Protein AF-A0A3C1N946-F1 (afdb_monomer_lite)

pLDDT: mean 88.84, std 10.68, range [43.12, 97.69]

Secondary structure (DSSP, 8-state):
---------SS-GGG--B-SSGGG---SEEE--------SSTTSPPTTTTHHHHHHHHGGGGGG-TTPEETTTTEETTTT--EEE-

Structure (mmCIF, N/CA/C/O backbone):
data_AF-A0A3C1N946-F1
#
_entry.id   AF-A0A3C1N946-F1
#
loop_
_atom_site.group_PDB
_atom_site.id
_atom_site.type_symbol
_atom_site.label_atom_id
_atom_site.label_alt_id
_atom_site.label_comp_id
_atom_site.label_asym_id
_atom_site.label_entity_id
_atom_site.label_seq_id
_atom_site.pdbx_PDB_ins_code
_atom_site.Cartn_x
_atom_site.Cartn_y
_atom_site.Cartn_z
_atom_site.occupancy
_atom_site.B_iso_or_equiv
_atom_site.auth_seq_id
_atom_site.auth_comp_id
_atom_site.auth_asym_id
_atom_site.auth_atom_id
_atom_site.pdbx_PDB_model_num
ATOM 1 N N . MET A 1 1 ? 21.014 -20.993 3.324 1.00 43.12 1 MET A N 1
ATOM 2 C CA . MET A 1 1 ? 19.768 -20.365 3.806 1.00 43.12 1 MET A CA 1
ATOM 3 C C . MET A 1 1 ? 19.818 -18.900 3.398 1.00 43.12 1 MET A C 1
ATOM 5 O O . MET A 1 1 ? 20.547 -18.134 4.011 1.00 43.12 1 MET A O 1
ATOM 9 N N . HIS A 1 2 ? 19.211 -18.543 2.265 1.00 47.28 2 HIS A N 1
ATOM 10 C CA . HIS A 1 2 ? 19.234 -17.164 1.767 1.00 47.28 2 HIS A CA 1
ATOM 11 C C . HIS A 1 2 ? 18.180 -16.392 2.568 1.00 47.28 2 HIS A C 1
ATOM 13 O O . HIS A 1 2 ? 16.994 -16.677 2.422 1.00 47.28 2 HIS A O 1
ATOM 19 N N . LEU A 1 3 ? 18.593 -15.492 3.468 1.00 48.38 3 LEU A N 1
ATOM 20 C CA . LEU A 1 3 ? 17.645 -14.572 4.094 1.00 48.38 3 LEU A CA 1
ATOM 21 C C . LEU A 1 3 ? 17.052 -13.717 2.973 1.00 48.38 3 LEU A C 1
ATOM 23 O O . LEU A 1 3 ? 17.748 -12.892 2.381 1.00 48.38 3 LEU A O 1
ATOM 27 N N . ILE A 1 4 ? 15.772 -13.922 2.671 1.00 58.59 4 ILE A N 1
ATOM 28 C CA . ILE A 1 4 ? 15.013 -12.956 1.885 1.00 58.59 4 ILE A CA 1
ATOM 29 C C . ILE A 1 4 ? 14.957 -11.703 2.754 1.00 58.59 4 ILE A C 1
ATOM 31 O O . ILE A 1 4 ? 14.297 -11.685 3.792 1.00 58.59 4 ILE A O 1
ATOM 35 N N . LYS A 1 5 ? 15.716 -10.674 2.375 1.00 59.97 5 LYS A N 1
ATOM 36 C CA . LYS A 1 5 ? 15.652 -9.374 3.035 1.00 59.97 5 LYS A CA 1
ATOM 37 C C . LYS A 1 5 ? 14.231 -8.845 2.851 1.00 59.97 5 LYS A C 1
ATOM 39 O O . LYS A 1 5 ? 13.860 -8.474 1.740 1.00 59.97 5 LYS A O 1
ATOM 44 N N . ARG A 1 6 ? 13.441 -8.845 3.927 1.00 66.81 6 ARG A N 1
ATOM 45 C CA . ARG A 1 6 ? 12.112 -8.228 3.942 1.00 66.81 6 ARG A CA 1
ATOM 46 C C . ARG A 1 6 ? 12.266 -6.739 3.641 1.00 66.81 6 ARG A C 1
ATOM 48 O O . ARG A 1 6 ? 13.083 -6.055 4.259 1.00 66.81 6 ARG A O 1
ATOM 55 N N . ILE A 1 7 ? 11.535 -6.263 2.639 1.00 71.88 7 ILE A N 1
ATOM 56 C CA . ILE A 1 7 ? 11.546 -4.861 2.225 1.00 71.88 7 ILE A CA 1
ATOM 57 C C . ILE A 1 7 ? 10.336 -4.203 2.877 1.00 71.88 7 ILE A C 1
ATOM 59 O O . ILE A 1 7 ? 9.246 -4.224 2.319 1.00 71.88 7 ILE A O 1
ATOM 63 N N . ILE A 1 8 ? 10.541 -3.633 4.064 1.00 82.75 8 ILE A N 1
ATOM 64 C CA . ILE A 1 8 ? 9.524 -2.809 4.722 1.00 82.75 8 ILE A CA 1
ATOM 65 C C . ILE A 1 8 ? 9.509 -1.444 4.021 1.00 82.75 8 ILE A C 1
ATOM 67 O O . ILE A 1 8 ? 10.579 -0.841 3.846 1.00 82.75 8 ILE A O 1
ATOM 71 N N . PRO A 1 9 ? 8.343 -0.940 3.584 1.00 87.00 9 PRO A N 1
ATOM 72 C CA . PRO A 1 9 ? 8.281 0.354 2.934 1.00 87.00 9 PRO A CA 1
ATOM 73 C C . PRO A 1 9 ? 8.562 1.475 3.955 1.00 87.00 9 PRO A C 1
ATOM 75 O O . PRO A 1 9 ? 8.052 1.438 5.072 1.00 87.00 9 PRO A O 1
ATOM 78 N N . PRO A 1 10 ? 9.332 2.519 3.593 1.00 88.44 10 PRO A N 1
ATOM 79 C CA . PRO A 1 10 ? 9.635 3.629 4.506 1.00 88.44 10 PRO A CA 1
ATOM 80 C C . PRO A 1 10 ? 8.414 4.510 4.823 1.00 88.44 10 PRO A C 1
ATOM 82 O O . PRO A 1 10 ? 8.436 5.283 5.777 1.00 88.44 10 PRO A O 1
ATOM 85 N N . LYS A 1 11 ? 7.361 4.422 4.005 1.00 94.19 11 LYS A N 1
ATOM 86 C CA . LYS A 1 11 ? 6.039 5.016 4.223 1.00 94.19 11 LYS A CA 1
ATOM 87 C C . LYS A 1 11 ? 5.000 3.973 3.859 1.00 94.19 11 LYS A C 1
ATOM 89 O O . LYS A 1 11 ? 5.158 3.357 2.810 1.00 94.19 11 LYS A O 1
ATOM 94 N N . THR A 1 12 ? 3.956 3.820 4.662 1.00 95.38 12 THR A N 1
ATOM 95 C CA . THR A 1 12 ? 2.808 2.969 4.331 1.00 95.38 12 THR A CA 1
ATOM 96 C C . THR A 1 12 ? 1.784 3.726 3.488 1.00 95.38 12 THR A C 1
ATOM 98 O O . THR A 1 12 ? 1.771 4.961 3.437 1.00 95.38 12 THR A O 1
ATOM 101 N N . PHE A 1 13 ? 0.924 2.986 2.800 1.00 95.50 13 PHE A N 1
ATOM 102 C CA . PHE A 1 13 ? -0.197 3.514 2.034 1.00 95.50 13 PHE A CA 1
ATOM 103 C C . PHE A 1 13 ? -1.104 4.369 2.928 1.00 95.50 13 PHE A C 1
ATOM 105 O O . PHE A 1 13 ? -1.596 3.885 3.939 1.00 95.50 13 PHE A O 1
ATOM 112 N N . CYS A 1 14 ? -1.285 5.657 2.612 1.00 94.88 14 CYS A N 1
ATOM 113 C CA . CYS A 1 14 ? -2.072 6.602 3.427 1.00 94.88 14 CYS A CA 1
ATOM 114 C C . CYS A 1 14 ? -1.726 6.590 4.938 1.00 94.88 14 CYS A C 1
ATOM 116 O O . CYS A 1 14 ? -2.560 6.911 5.790 1.00 94.88 14 CYS A O 1
ATOM 118 N N . GLY A 1 15 ? -0.502 6.184 5.297 1.00 93.94 15 GLY A N 1
ATOM 119 C CA . GLY A 1 15 ? -0.067 6.036 6.686 1.00 93.94 15 GLY A CA 1
ATOM 120 C C . GLY A 1 15 ? -0.808 4.958 7.490 1.00 93.94 15 GLY A C 1
ATOM 121 O O . GLY A 1 15 ? -0.862 5.082 8.710 1.00 93.94 15 GLY A O 1
ATOM 122 N N . VAL A 1 16 ? -1.460 3.973 6.864 1.00 94.88 16 VAL A N 1
ATOM 123 C CA . VAL A 1 16 ? -2.147 2.877 7.580 1.00 94.88 16 VAL A CA 1
ATOM 124 C C . VAL A 1 16 ? -1.142 1.960 8.305 1.00 94.88 16 VAL A C 1
ATOM 126 O O . VAL A 1 16 ? 0.053 2.012 7.987 1.00 94.88 16 VAL A O 1
ATOM 129 N N . PRO A 1 17 ? -1.570 1.142 9.286 1.00 94.50 17 PRO A N 1
ATOM 130 C CA . PRO A 1 17 ? -0.692 0.175 9.946 1.00 94.50 17 PRO A CA 1
ATOM 131 C C . PRO A 1 17 ? -0.020 -0.797 8.963 1.00 94.50 17 PRO A C 1
ATOM 133 O O . PRO A 1 17 ? -0.562 -1.080 7.895 1.00 94.50 17 PRO A O 1
ATOM 136 N N . TYR A 1 18 ? 1.155 -1.314 9.335 1.00 94.31 18 TYR A N 1
ATOM 137 C CA . TYR A 1 18 ? 1.913 -2.287 8.542 1.00 94.31 18 TYR A CA 1
ATOM 138 C C . TYR A 1 18 ? 1.921 -3.669 9.206 1.00 94.31 18 TYR A C 1
ATOM 140 O O . TYR A 1 18 ? 2.282 -3.780 10.380 1.00 94.31 18 TYR A O 1
ATOM 148 N N . ALA A 1 19 ? 1.586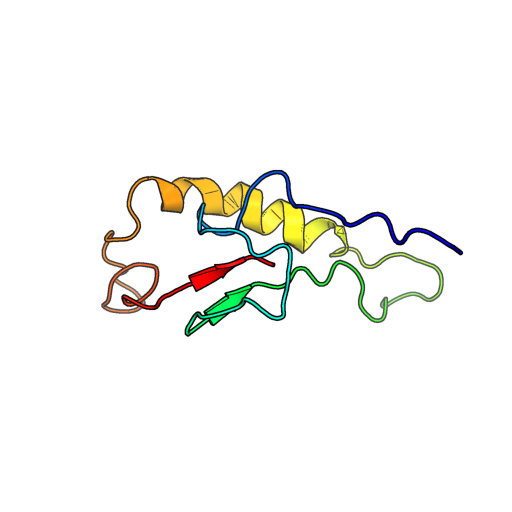 -4.713 8.449 1.00 93.75 19 ALA A N 1
ATOM 149 C CA . ALA A 1 19 ? 1.711 -6.109 8.850 1.00 93.75 19 ALA A CA 1
ATOM 150 C C . ALA A 1 19 ? 3.024 -6.692 8.332 1.00 93.75 19 ALA A C 1
ATOM 152 O O . ALA A 1 19 ? 3.184 -6.911 7.134 1.00 93.75 19 ALA A O 1
ATOM 153 N N . GLU A 1 20 ? 3.957 -7.007 9.229 1.00 89.31 20 GLU A N 1
ATOM 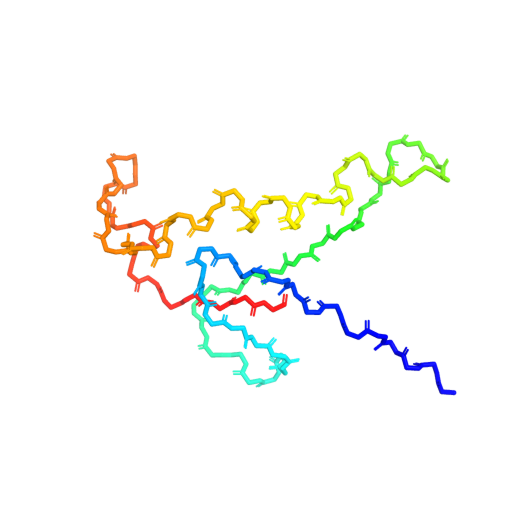154 C CA . GLU A 1 20 ? 5.156 -7.747 8.821 1.00 89.31 20 GLU A CA 1
ATOM 155 C C . GLU A 1 20 ? 4.902 -9.264 8.732 1.00 89.31 20 GLU A C 1
ATOM 157 O O . GLU A 1 20 ? 5.529 -9.979 7.944 1.00 89.31 20 GLU A O 1
ATOM 162 N N . ASP A 1 21 ? 3.987 -9.773 9.559 1.00 90.75 21 ASP A N 1
ATOM 163 C CA . ASP A 1 21 ? 3.537 -11.159 9.538 1.00 90.75 21 ASP A CA 1
ATOM 164 C C . ASP A 1 21 ? 2.163 -11.245 8.867 1.00 90.75 21 ASP A C 1
ATOM 166 O O . ASP A 1 21 ? 1.151 -10.819 9.415 1.00 90.75 21 ASP A O 1
ATOM 170 N N . LEU A 1 22 ? 2.121 -11.818 7.664 1.00 90.06 22 LEU A N 1
ATOM 171 C CA . LEU A 1 22 ? 0.875 -11.969 6.911 1.00 90.06 22 LEU A CA 1
ATOM 172 C C . LEU A 1 22 ? -0.130 -12.900 7.601 1.00 90.06 22 LEU A C 1
ATOM 174 O O . LEU A 1 22 ? -1.316 -12.832 7.299 1.00 90.06 22 LEU A O 1
ATOM 178 N N . SER A 1 23 ? 0.316 -13.761 8.522 1.00 91.56 23 SER A N 1
ATOM 179 C CA . SER A 1 23 ? -0.594 -14.615 9.292 1.00 91.56 23 SER A CA 1
ATOM 180 C C . SER A 1 23 ? -1.388 -13.845 10.352 1.00 91.56 23 SER A C 1
ATOM 182 O O . SER A 1 23 ? -2.398 -14.351 10.833 1.00 91.56 23 SER A O 1
ATOM 184 N N . THR A 1 24 ? -0.970 -12.617 10.683 1.00 89.69 24 THR A N 1
ATOM 185 C CA . THR A 1 24 ? -1.660 -11.728 11.630 1.00 89.69 24 THR A CA 1
ATOM 186 C C . THR A 1 24 ? -2.516 -10.674 10.930 1.00 89.69 24 THR A C 1
ATOM 188 O O . THR A 1 24 ? -2.943 -9.713 11.567 1.00 89.69 24 THR A O 1
ATOM 191 N N . LEU A 1 25 ? -2.694 -10.781 9.612 1.00 93.88 25 LEU A N 1
ATOM 192 C CA . LEU A 1 25 ? -3.465 -9.827 8.830 1.00 93.88 25 LEU A CA 1
ATOM 193 C C . LEU A 1 25 ? -4.958 -9.979 9.151 1.00 93.88 25 LEU A C 1
ATOM 195 O O . LEU A 1 25 ? -5.579 -10.972 8.782 1.00 93.88 25 LEU A O 1
ATOM 199 N N . ASP A 1 26 ? -5.511 -8.976 9.828 1.00 94.44 26 ASP A N 1
ATOM 200 C CA . ASP A 1 26 ? -6.926 -8.869 10.187 1.00 94.44 26 ASP A CA 1
ATOM 201 C C . ASP A 1 26 ? -7.431 -7.489 9.750 1.00 94.44 26 ASP A C 1
ATOM 203 O O . ASP A 1 26 ? -7.350 -6.503 10.483 1.00 94.44 26 ASP A O 1
ATOM 207 N N . ALA A 1 27 ? -7.810 -7.397 8.477 1.00 96.69 27 ALA A N 1
ATOM 208 C CA . ALA A 1 27 ? -8.283 -6.174 7.841 1.00 96.69 27 ALA A CA 1
ATOM 209 C C . ALA A 1 27 ? -9.197 -6.520 6.661 1.00 96.69 27 ALA A C 1
ATOM 211 O O . ALA A 1 27 ? -9.020 -7.548 6.003 1.00 96.69 27 ALA A O 1
ATOM 212 N N . GLU A 1 28 ? -10.138 -5.635 6.352 1.00 97.69 28 GLU A N 1
ATOM 213 C CA . GLU A 1 28 ? -11.010 -5.765 5.179 1.00 97.69 28 GLU A CA 1
ATOM 214 C C . GLU A 1 28 ? -10.242 -5.554 3.871 1.00 97.69 28 GLU A C 1
ATOM 216 O O . GLU A 1 28 ? -10.563 -6.170 2.853 1.00 97.69 28 GLU A O 1
ATOM 221 N N . VAL A 1 29 ? -9.208 -4.703 3.892 1.00 96.56 29 VAL A N 1
ATOM 222 C CA . VAL A 1 29 ? -8.364 -4.413 2.729 1.00 96.56 29 VAL A CA 1
ATOM 223 C C . VAL A 1 29 ? -6.885 -4.540 3.081 1.00 96.56 29 VAL A C 1
ATOM 225 O O . VAL A 1 29 ? -6.375 -3.875 3.983 1.00 96.56 29 VAL A O 1
ATOM 228 N N . ALA A 1 30 ? -6.174 -5.343 2.292 1.00 96.75 30 ALA A N 1
ATOM 229 C CA . ALA A 1 30 ? -4.729 -5.501 2.372 1.00 96.75 30 ALA A CA 1
ATOM 230 C C . ALA A 1 30 ? -4.038 -4.835 1.177 1.00 96.75 30 ALA A C 1
ATOM 232 O O . ALA A 1 30 ? -4.396 -5.083 0.023 1.00 96.75 30 ALA A O 1
ATOM 233 N N . ILE A 1 31 ? -3.028 -4.010 1.443 1.00 95.69 31 ILE A N 1
ATOM 234 C CA . ILE A 1 31 ? -2.220 -3.357 0.411 1.00 95.69 31 ILE A CA 1
ATOM 235 C C . ILE A 1 31 ? -0.906 -4.112 0.259 1.00 95.69 31 ILE A C 1
ATOM 237 O O . ILE A 1 31 ? -0.145 -4.219 1.212 1.00 95.69 31 ILE A O 1
ATOM 241 N N . ILE A 1 32 ? -0.624 -4.591 -0.954 1.00 93.38 32 ILE A N 1
ATOM 242 C CA . ILE A 1 32 ? 0.641 -5.250 -1.301 1.00 93.38 32 ILE A CA 1
ATOM 243 C C . ILE A 1 32 ? 1.389 -4.469 -2.379 1.00 93.38 32 ILE A C 1
ATOM 245 O O . ILE A 1 32 ? 0.811 -3.975 -3.350 1.00 93.38 32 ILE A O 1
ATOM 249 N N . GLY A 1 33 ? 2.710 -4.381 -2.240 1.00 91.25 33 GLY A N 1
ATOM 250 C CA . GLY A 1 33 ? 3.577 -3.763 -3.242 1.00 91.25 33 GLY A CA 1
ATOM 251 C C . GLY A 1 33 ? 4.175 -4.779 -4.214 1.00 91.25 33 GLY A C 1
ATOM 252 O O . GLY A 1 33 ? 5.157 -5.435 -3.882 1.00 91.25 33 GLY A O 1
ATOM 253 N N . ALA A 1 34 ? 3.665 -4.857 -5.444 1.00 90.00 34 ALA A N 1
ATOM 254 C CA . ALA A 1 34 ? 4.242 -5.702 -6.494 1.00 90.00 34 ALA A CA 1
ATOM 255 C C . ALA A 1 34 ? 5.217 -4.912 -7.387 1.00 90.00 34 ALA A C 1
ATOM 257 O O . ALA A 1 34 ? 4.853 -4.403 -8.444 1.00 90.00 34 ALA A O 1
ATOM 258 N N . SER A 1 35 ? 6.482 -4.810 -6.968 1.00 87.75 35 SER A N 1
ATOM 259 C CA . SER A 1 35 ? 7.526 -4.070 -7.707 1.00 87.75 35 SER A CA 1
ATOM 260 C C . SER A 1 35 ? 7.975 -4.734 -9.013 1.00 87.75 35 SER A C 1
ATOM 262 O O . SER A 1 35 ? 8.768 -4.164 -9.757 1.00 87.75 35 SER A O 1
ATOM 264 N N . HIS A 1 36 ? 7.521 -5.950 -9.306 1.00 83.50 36 HIS A N 1
ATOM 265 C CA . HIS A 1 36 ? 7.893 -6.661 -10.522 1.00 83.50 36 HIS A CA 1
ATOM 266 C C . HIS A 1 36 ? 6.652 -7.273 -11.161 1.00 83.50 36 HIS A C 1
ATOM 268 O O . HIS A 1 36 ? 5.851 -7.924 -10.499 1.00 83.50 36 HIS A O 1
ATOM 274 N N . GLY A 1 37 ? 6.533 -7.075 -12.468 1.00 79.12 37 GLY A N 1
ATOM 275 C CA . GLY A 1 37 ? 5.598 -7.770 -13.343 1.00 79.12 37 GLY A CA 1
ATOM 276 C C . GLY A 1 37 ? 6.320 -8.149 -14.632 1.00 79.12 37 GLY A C 1
ATOM 277 O O . GLY A 1 37 ? 7.500 -7.825 -14.797 1.00 79.12 37 GLY A O 1
ATOM 278 N N . THR A 1 38 ? 5.628 -8.820 -15.550 1.00 83.56 38 THR A N 1
ATOM 279 C CA . THR A 1 38 ? 6.191 -9.163 -16.862 1.00 83.56 38 THR A CA 1
ATOM 280 C C . THR A 1 38 ? 6.589 -7.881 -17.599 1.00 83.56 38 THR A C 1
ATOM 282 O O . THR A 1 38 ? 5.717 -7.063 -17.901 1.00 83.56 38 THR A O 1
ATOM 285 N N . PRO A 1 39 ? 7.884 -7.654 -17.877 1.00 83.31 39 PRO A N 1
ATOM 286 C CA . PRO A 1 39 ? 8.298 -6.437 -18.549 1.00 83.31 39 PRO A CA 1
ATOM 287 C C . PRO A 1 39 ? 7.930 -6.498 -20.033 1.00 83.31 39 PRO A C 1
ATOM 289 O O . PRO A 1 39 ? 8.005 -7.552 -20.660 1.00 83.31 39 PRO A O 1
ATOM 292 N N . TYR A 1 40 ? 7.618 -5.343 -20.625 1.00 84.12 40 TYR A N 1
ATOM 293 C CA . TYR A 1 40 ? 7.402 -5.234 -22.074 1.00 84.12 40 TYR A CA 1
ATOM 294 C C . TYR A 1 40 ? 8.647 -5.595 -22.898 1.00 84.12 40 TYR A C 1
ATOM 296 O O . TYR A 1 40 ? 8.535 -5.973 -24.060 1.00 84.12 40 TYR A O 1
ATOM 304 N N . THR A 1 41 ? 9.840 -5.471 -22.311 1.00 87.88 41 THR A N 1
ATOM 305 C CA . THR A 1 41 ? 11.109 -5.848 -22.940 1.00 87.88 41 THR A CA 1
ATOM 306 C C . THR A 1 41 ? 11.826 -6.863 -22.051 1.00 87.88 41 THR A C 1
ATOM 308 O O . THR A 1 41 ? 12.158 -6.520 -20.912 1.00 87.88 41 THR A O 1
ATOM 311 N N . PRO A 1 42 ? 12.096 -8.088 -22.537 1.00 88.81 42 PRO A N 1
ATOM 312 C CA . PRO A 1 42 ? 12.854 -9.082 -21.784 1.00 88.81 42 PRO A CA 1
ATOM 313 C C . PRO A 1 42 ? 14.197 -8.534 -21.288 1.00 88.81 42 PRO A C 1
ATOM 315 O O . PRO A 1 42 ? 14.890 -7.815 -22.004 1.00 88.81 42 PRO A O 1
ATOM 318 N N . GLY A 1 43 ? 14.557 -8.856 -20.045 1.00 88.00 43 GLY A N 1
ATOM 319 C CA . GLY A 1 43 ? 15.808 -8.407 -19.424 1.00 88.00 43 GLY A CA 1
ATOM 320 C C . GLY A 1 43 ? 15.821 -6.948 -18.948 1.00 88.00 43 GLY A C 1
ATOM 321 O O . GLY A 1 43 ? 16.780 -6.540 -18.297 1.00 88.00 43 GLY A O 1
ATOM 322 N N . LYS A 1 44 ? 14.767 -6.164 -19.207 1.00 88.88 44 LYS A N 1
ATOM 323 C CA . LYS A 1 44 ? 14.607 -4.811 -18.663 1.00 88.88 44 LYS A CA 1
ATOM 324 C C . LYS A 1 44 ? 13.615 -4.837 -17.506 1.00 88.88 44 LYS A C 1
ATOM 326 O O . LYS A 1 44 ? 12.542 -5.418 -17.629 1.00 88.88 44 LYS A O 1
ATOM 331 N N . ALA A 1 45 ? 13.947 -4.186 -16.392 1.00 85.31 45 ALA A N 1
ATOM 332 C CA . ALA A 1 45 ? 12.983 -3.988 -15.315 1.00 85.31 45 ALA A CA 1
ATOM 333 C C . ALA A 1 45 ? 11.749 -3.228 -15.830 1.00 85.31 45 ALA A C 1
ATOM 335 O O . ALA A 1 45 ? 11.851 -2.396 -16.741 1.00 85.31 45 ALA A O 1
ATOM 336 N N . SER A 1 46 ? 10.584 -3.494 -15.236 1.00 87.94 46 SER A N 1
ATOM 337 C CA . SER A 1 46 ? 9.394 -2.703 -15.546 1.00 87.94 46 SER A CA 1
ATOM 338 C C . SER A 1 46 ? 9.658 -1.223 -15.255 1.00 87.94 46 SER A C 1
ATOM 340 O O . SER A 1 46 ? 10.258 -0.874 -14.239 1.00 87.94 46 SER A O 1
ATOM 342 N N . HIS A 1 47 ? 9.155 -0.339 -16.115 1.00 88.19 47 HIS A N 1
ATOM 343 C CA . HIS A 1 47 ? 9.158 1.107 -15.868 1.00 88.19 47 HIS A CA 1
ATOM 344 C C . HIS A 1 47 ? 8.352 1.476 -14.606 1.00 88.19 47 HIS A C 1
ATOM 346 O O . HIS A 1 47 ? 8.574 2.532 -14.025 1.00 88.19 47 HIS A O 1
ATOM 352 N N . SER A 1 48 ? 7.463 0.584 -14.157 1.00 90.38 48 SER A N 1
ATOM 353 C CA . SER A 1 48 ? 6.684 0.699 -12.923 1.00 90.38 48 SER A CA 1
ATOM 354 C C . SER A 1 48 ? 7.323 0.014 -11.708 1.00 90.38 48 SER A C 1
ATOM 356 O O . SER A 1 48 ? 6.685 -0.099 -10.665 1.00 90.38 48 SER A O 1
ATOM 358 N N . ALA A 1 49 ? 8.579 -0.445 -11.789 1.00 90.81 49 ALA A N 1
ATOM 359 C CA . ALA A 1 49 ? 9.170 -1.220 -10.695 1.00 90.81 49 ALA A CA 1
ATOM 360 C C . ALA A 1 49 ? 9.249 -0.450 -9.361 1.00 90.81 49 ALA A C 1
ATOM 362 O O . ALA A 1 49 ? 9.155 -1.028 -8.280 1.00 90.81 49 ALA A O 1
ATOM 363 N N . ASN A 1 50 ? 9.347 0.879 -9.439 1.00 91.12 50 ASN A N 1
ATOM 364 C CA . ASN A 1 50 ? 9.377 1.767 -8.276 1.00 91.12 50 ASN A CA 1
ATOM 365 C C . ASN A 1 50 ? 7.989 2.299 -7.875 1.00 91.12 50 ASN A C 1
ATOM 367 O O . ASN A 1 50 ? 7.876 3.043 -6.898 1.00 91.12 50 ASN A O 1
ATOM 371 N N . SER A 1 51 ? 6.929 1.937 -8.604 1.00 92.94 51 SER A N 1
ATOM 372 C CA . SER A 1 51 ? 5.581 2.469 -8.393 1.00 92.94 51 SER A CA 1
ATOM 373 C C . SER A 1 51 ? 5.031 2.222 -6.987 1.00 92.94 51 SER A C 1
ATOM 375 O O . SER A 1 51 ? 4.478 3.172 -6.438 1.00 92.94 51 SER A O 1
ATOM 377 N N . PRO A 1 52 ? 5.214 1.053 -6.333 1.00 94.38 52 PRO A N 1
ATOM 378 C CA . PRO A 1 52 ? 4.696 0.862 -4.977 1.00 94.38 52 PRO A CA 1
ATOM 379 C C . PRO A 1 52 ? 5.234 1.890 -3.972 1.00 94.38 52 PRO A C 1
ATOM 381 O O . PRO A 1 52 ? 4.482 2.424 -3.163 1.00 94.38 52 PRO A O 1
ATOM 384 N N . GLY A 1 53 ? 6.531 2.210 -4.037 1.00 94.00 53 GLY A N 1
ATOM 385 C CA . GLY A 1 53 ? 7.130 3.240 -3.185 1.00 94.00 53 GLY A CA 1
ATOM 386 C C . GLY A 1 53 ? 6.640 4.645 -3.540 1.00 94.00 53 GLY A C 1
ATOM 387 O O . GLY A 1 53 ? 6.314 5.428 -2.648 1.00 94.00 53 GLY A O 1
ATOM 388 N N . ALA A 1 54 ? 6.538 4.948 -4.837 1.00 95.06 54 ALA A N 1
ATOM 389 C CA . ALA A 1 54 ? 6.059 6.242 -5.318 1.00 95.06 54 ALA A CA 1
ATOM 390 C C . ALA A 1 54 ? 4.602 6.518 -4.905 1.00 95.06 54 ALA A C 1
ATOM 392 O O . ALA A 1 54 ? 4.304 7.611 -4.429 1.00 95.06 54 ALA A O 1
ATOM 393 N N . VAL A 1 55 ? 3.717 5.522 -5.016 1.00 95.94 55 VAL A N 1
ATOM 394 C CA . VAL A 1 55 ? 2.306 5.622 -4.611 1.00 95.94 55 VAL A CA 1
ATOM 395 C C . VAL A 1 55 ? 2.190 5.878 -3.109 1.00 95.94 55 VAL A C 1
ATOM 397 O O . VAL A 1 55 ? 1.539 6.839 -2.705 1.00 95.94 55 VAL A O 1
ATOM 400 N N . ARG A 1 56 ? 2.882 5.098 -2.267 1.00 96.38 56 ARG A N 1
ATOM 401 C CA . ARG A 1 56 ? 2.862 5.308 -0.806 1.00 96.38 56 ARG A CA 1
ATOM 402 C C . ARG A 1 56 ? 3.392 6.690 -0.409 1.00 96.38 56 ARG A C 1
ATOM 404 O O . ARG A 1 56 ? 2.852 7.332 0.488 1.00 96.38 56 ARG A O 1
ATOM 411 N N . ALA A 1 57 ? 4.421 7.186 -1.098 1.00 94.94 57 ALA A N 1
ATOM 412 C CA . ALA A 1 57 ? 4.936 8.531 -0.865 1.00 94.94 57 ALA A CA 1
ATOM 413 C C . ALA A 1 57 ? 3.922 9.618 -1.258 1.00 94.94 57 ALA A C 1
ATOM 415 O O . ALA A 1 57 ? 3.667 10.524 -0.460 1.00 94.94 57 ALA A O 1
ATOM 416 N N . ALA A 1 58 ? 3.332 9.506 -2.451 1.00 94.88 58 ALA A N 1
ATOM 417 C CA . ALA A 1 58 ? 2.377 10.471 -2.988 1.00 94.88 58 ALA A CA 1
ATOM 418 C C . ALA A 1 58 ? 1.093 10.557 -2.155 1.00 94.88 58 ALA A C 1
ATOM 420 O O . ALA A 1 58 ? 0.578 11.648 -1.950 1.00 94.88 58 ALA A O 1
ATOM 421 N N . LEU A 1 59 ? 0.613 9.432 -1.625 1.00 92.94 59 LEU A N 1
ATOM 422 C CA . LEU A 1 59 ? -0.624 9.363 -0.844 1.00 92.94 59 LEU A CA 1
ATOM 423 C C . LEU A 1 59 ? -0.431 9.666 0.648 1.00 92.94 59 LEU A C 1
ATOM 425 O O . LEU A 1 59 ? -1.394 9.659 1.408 1.00 92.94 59 LEU A O 1
ATOM 429 N N . SER A 1 60 ? 0.797 9.950 1.095 1.00 89.12 60 SER A N 1
ATOM 430 C CA . SER A 1 60 ? 1.066 10.150 2.526 1.00 89.12 60 SER A CA 1
ATOM 431 C C . SER A 1 6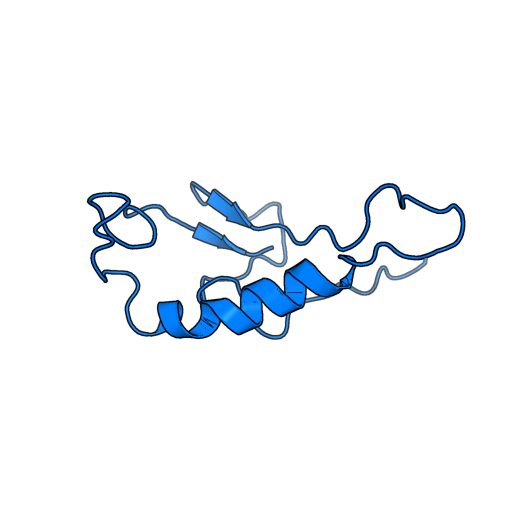0 ? 0.319 11.332 3.148 1.00 89.12 60 SER A C 1
ATOM 433 O O . SER A 1 60 ? 0.118 11.333 4.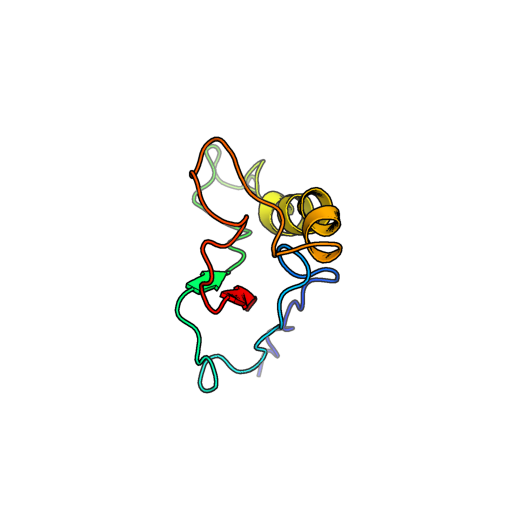353 1.00 89.12 60 SER A O 1
ATOM 435 N N . TRP A 1 61 ? -0.153 12.303 2.365 1.00 89.44 61 TRP A N 1
ATOM 436 C CA . TRP A 1 61 ? -0.947 13.415 2.897 1.00 89.44 61 TRP A CA 1
ATOM 437 C C . TRP A 1 61 ? -2.330 12.981 3.409 1.00 89.44 61 TRP A C 1
ATOM 439 O O . TRP A 1 61 ? -2.828 13.572 4.365 1.00 89.44 61 TRP A O 1
ATOM 449 N N . TYR A 1 62 ? -2.906 11.902 2.867 1.00 90.75 62 TYR A N 1
ATOM 450 C CA . TYR A 1 62 ? -4.170 11.338 3.352 1.00 90.75 62 TYR A CA 1
ATOM 451 C C . TYR A 1 62 ? -4.064 10.749 4.763 1.00 90.75 62 TYR A C 1
ATOM 453 O O . TYR A 1 62 ? -5.080 10.532 5.420 1.00 90.75 62 TYR A O 1
ATOM 461 N N . SER A 1 63 ? -2.848 10.540 5.286 1.00 89.31 63 SER A N 1
ATOM 462 C CA . SER A 1 63 ? -2.680 10.125 6.681 1.00 89.31 63 SER A CA 1
ATOM 463 C C . SER A 1 63 ? -3.089 11.211 7.677 1.00 89.31 63 SER A C 1
ATOM 465 O O . SER A 1 63 ? -3.311 10.896 8.844 1.00 89.31 63 SER A O 1
ATOM 467 N N . ALA A 1 64 ? -3.141 12.480 7.251 1.00 89.94 64 ALA A N 1
ATOM 468 C CA . ALA A 1 64 ? -3.481 13.605 8.117 1.00 89.94 64 ALA A CA 1
ATOM 469 C C . ALA A 1 64 ? -4.980 13.666 8.449 1.00 89.94 64 ALA A C 1
ATOM 471 O O . ALA A 1 64 ? -5.335 14.148 9.521 1.00 89.94 64 ALA A O 1
ATOM 472 N N . ASN A 1 65 ? -5.847 13.176 7.555 1.00 88.94 65 ASN A N 1
ATOM 473 C CA . ASN A 1 65 ? -7.286 13.106 7.787 1.00 88.94 65 ASN A CA 1
ATOM 474 C C . ASN A 1 65 ? -7.934 11.990 6.949 1.00 88.94 65 ASN A C 1
ATOM 476 O O . ASN A 1 65 ? -8.354 12.217 5.816 1.00 88.94 65 ASN A O 1
ATOM 480 N N . ARG A 1 66 ? -8.024 10.779 7.509 1.00 86.56 66 ARG A N 1
A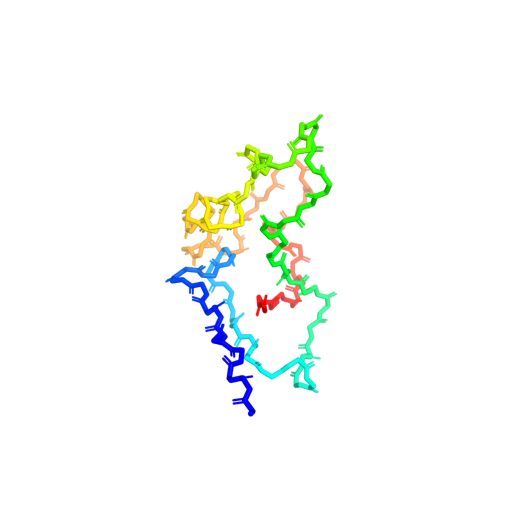TOM 481 C CA . ARG A 1 66 ? -8.641 9.623 6.824 1.00 86.56 66 ARG A CA 1
ATOM 482 C C . ARG A 1 66 ? -10.167 9.699 6.766 1.00 86.56 66 ARG A C 1
ATOM 484 O O . ARG A 1 66 ? -10.772 9.023 5.946 1.00 86.56 66 ARG A O 1
ATOM 491 N N . GLU A 1 67 ? -10.762 10.540 7.604 1.00 89.88 67 GLU A N 1
ATOM 492 C CA . GLU A 1 67 ? -12.202 10.816 7.637 1.00 89.88 67 GLU A CA 1
ATOM 493 C C . GLU A 1 67 ? -12.582 11.945 6.667 1.00 89.88 67 GLU A C 1
ATOM 495 O O . GLU A 1 67 ? -13.731 12.378 6.617 1.00 89.88 67 GLU A O 1
ATOM 500 N N . GLN A 1 68 ? -11.621 12.450 5.882 1.00 92.44 68 GLN A N 1
ATOM 501 C CA . GLN A 1 68 ? -11.919 13.414 4.835 1.00 92.44 68 GLN A CA 1
ATOM 502 C C . GLN A 1 68 ? -12.903 12.799 3.836 1.00 92.44 68 GLN A C 1
ATOM 504 O O . GLN A 1 68 ? -12.647 11.733 3.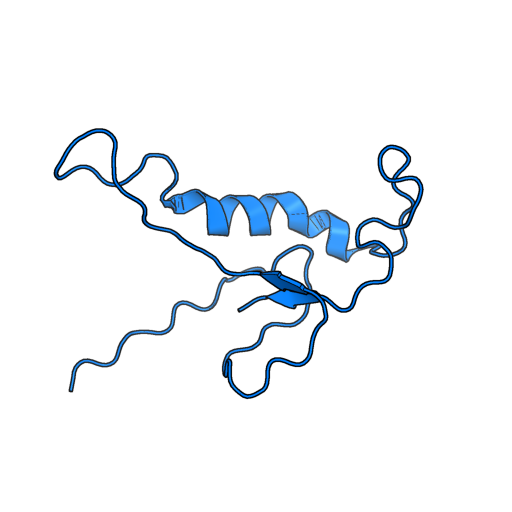275 1.00 92.44 68 GLN A O 1
ATOM 509 N N . PHE A 1 69 ? -14.002 13.514 3.598 1.00 94.25 69 PHE A N 1
ATOM 510 C CA . PHE A 1 69 ? -15.017 13.130 2.629 1.00 94.25 69 PHE A CA 1
ATOM 511 C C . PHE A 1 69 ? -14.471 13.240 1.200 1.00 94.25 69 PHE A C 1
ATOM 513 O O . PHE A 1 69 ? -13.946 14.285 0.799 1.00 94.25 69 PHE A O 1
ATOM 520 N N . ASP A 1 70 ? -14.605 12.158 0.447 1.00 92.56 70 ASP A N 1
ATOM 521 C CA . ASP A 1 70 ? -14.339 12.068 -0.978 1.00 92.56 70 ASP A CA 1
ATOM 522 C C . ASP A 1 70 ? -15.657 12.252 -1.744 1.00 92.56 70 ASP A C 1
ATOM 524 O O . ASP A 1 70 ? -16.596 11.463 -1.619 1.00 92.56 70 ASP A O 1
ATOM 528 N N . PHE A 1 71 ? -15.731 13.317 -2.542 1.00 95.12 71 PHE A N 1
ATOM 529 C CA . PHE A 1 71 ? -16.916 13.643 -3.335 1.00 95.12 71 PHE A CA 1
ATOM 530 C C . PHE A 1 71 ? -17.103 12.725 -4.549 1.00 95.12 71 PHE A C 1
ATOM 532 O O . PHE A 1 71 ? -18.224 12.632 -5.045 1.00 95.12 71 PHE A O 1
ATOM 539 N N . ASP A 1 72 ? -16.055 12.036 -5.009 1.00 94.50 72 ASP A N 1
ATOM 540 C CA . ASP A 1 72 ? -16.160 11.073 -6.109 1.00 94.50 72 ASP A CA 1
ATOM 541 C C . ASP A 1 72 ? -16.718 9.736 -5.604 1.00 94.50 72 ASP A C 1
ATOM 543 O O . ASP A 1 72 ? -17.563 9.117 -6.254 1.00 94.50 72 ASP A O 1
ATOM 547 N N . ALA A 1 73 ? -16.284 9.307 -4.416 1.00 91.06 73 ALA A N 1
ATOM 548 C CA . ALA A 1 73 ? -16.754 8.078 -3.779 1.00 91.06 73 ALA A CA 1
ATOM 549 C C . ALA A 1 73 ? -18.054 8.265 -2.971 1.00 91.06 73 ALA A C 1
ATOM 551 O O . ALA A 1 73 ? -18.721 7.281 -2.648 1.00 91.06 73 ALA A O 1
ATOM 552 N N . MET A 1 74 ? -18.423 9.512 -2.651 1.00 95.88 74 MET A N 1
ATOM 553 C CA . MET A 1 74 ? -19.545 9.869 -1.770 1.00 95.88 74 MET A CA 1
ATOM 554 C C . MET A 1 74 ? -19.455 9.216 -0.375 1.00 95.88 74 MET A C 1
ATOM 556 O O . MET A 1 74 ? -20.469 8.881 0.237 1.00 95.88 74 MET A O 1
ATOM 560 N N . THR A 1 75 ? -18.231 9.043 0.126 1.00 94.94 75 THR A N 1
ATOM 561 C CA . THR A 1 75 ? -17.878 8.475 1.440 1.00 94.94 75 THR A CA 1
ATOM 562 C C . THR A 1 75 ? -16.498 9.004 1.853 1.00 94.94 75 THR A C 1
ATOM 564 O O . THR A 1 75 ? -15.897 9.797 1.136 1.00 94.94 75 THR A O 1
ATOM 567 N N . GLU A 1 76 ? -15.985 8.636 3.021 1.00 93.44 76 GLU A N 1
ATOM 568 C CA . GLU A 1 76 ? -14.635 8.966 3.472 1.00 93.44 76 GLU A CA 1
ATOM 569 C C . GLU A 1 76 ? -13.566 8.345 2.558 1.00 93.44 76 GLU A C 1
ATOM 571 O O . GLU A 1 76 ? -13.815 7.359 1.870 1.00 93.44 76 GLU A O 1
ATOM 576 N N . ILE A 1 77 ? -12.336 8.866 2.595 1.00 91.44 77 ILE A N 1
ATOM 577 C CA . ILE A 1 77 ? -11.247 8.464 1.683 1.00 91.44 77 ILE A CA 1
ATOM 578 C C . ILE A 1 77 ? -10.954 6.948 1.650 1.00 91.44 77 ILE A C 1
ATOM 580 O O . ILE A 1 77 ? -10.446 6.435 0.656 1.00 91.44 77 ILE A O 1
ATOM 584 N N . LEU A 1 78 ? -11.238 6.232 2.746 1.00 92.62 78 LEU A N 1
ATOM 585 C CA . LEU A 1 78 ? -11.106 4.771 2.854 1.00 92.62 78 LEU A CA 1
ATOM 586 C C . LEU A 1 78 ? -12.459 4.057 3.024 1.00 92.62 78 LEU A C 1
ATOM 588 O O . LEU A 1 78 ? -12.487 2.861 3.301 1.00 92.62 78 LEU A O 1
ATOM 592 N N . GLY A 1 79 ? -13.577 4.777 2.911 1.00 93.06 79 GLY A N 1
ATOM 593 C CA . GLY A 1 79 ? -14.931 4.233 3.033 1.00 93.06 79 GLY A CA 1
ATOM 594 C C . GLY A 1 79 ? -15.247 3.597 4.388 1.00 93.06 79 GLY A C 1
ATOM 595 O O . GLY A 1 79 ? -16.066 2.685 4.457 1.00 93.06 79 GLY A O 1
ATOM 596 N N . GLY A 1 80 ? -14.536 3.996 5.449 1.00 90.88 80 GLY A N 1
ATOM 597 C CA . GLY A 1 80 ? -14.644 3.390 6.781 1.00 90.88 80 GLY A CA 1
ATOM 598 C C . GLY A 1 80 ? -14.021 1.993 6.920 1.00 90.88 80 GLY A C 1
ATOM 599 O O . GLY A 1 80 ? -14.083 1.425 8.007 1.00 90.88 80 GLY A O 1
ATOM 600 N N . ALA A 1 81 ? -13.401 1.450 5.867 1.00 93.56 81 ALA A N 1
ATOM 601 C CA . ALA A 1 81 ? -12.800 0.123 5.902 1.00 93.56 81 ALA A CA 1
ATOM 602 C C . ALA A 1 81 ? -11.558 0.072 6.804 1.00 93.56 81 ALA A C 1
ATOM 604 O O . ALA A 1 81 ? -10.744 1.002 6.860 1.00 93.56 81 ALA A O 1
ATOM 605 N N . SER A 1 82 ? -11.360 -1.070 7.453 1.00 95.38 82 SER A N 1
ATOM 606 C CA . SER A 1 82 ? -10.082 -1.437 8.056 1.00 95.38 82 SER A CA 1
ATOM 607 C C . SER A 1 82 ? -9.065 -1.773 6.956 1.00 95.38 82 SER A C 1
ATOM 609 O O . SER A 1 82 ? -9.253 -2.691 6.158 1.00 95.38 82 SER A O 1
ATOM 611 N N . VAL A 1 83 ? -7.975 -1.001 6.890 1.00 95.81 83 VAL A N 1
ATOM 612 C CA . VAL A 1 83 ? -6.943 -1.129 5.849 1.00 95.81 83 VAL A CA 1
ATOM 613 C C . VAL A 1 83 ? -5.579 -1.359 6.485 1.00 95.81 83 VAL A C 1
ATOM 615 O O . VAL A 1 83 ? -5.202 -0.656 7.425 1.00 95.81 83 VAL A O 1
ATOM 618 N N . MET A 1 84 ? -4.818 -2.304 5.938 1.00 96.69 84 MET A N 1
ATOM 619 C CA . MET A 1 84 ? -3.485 -2.663 6.418 1.00 96.69 84 MET A CA 1
ATOM 620 C C . MET A 1 84 ? -2.516 -2.831 5.242 1.00 96.69 84 MET A C 1
ATOM 622 O O . MET A 1 84 ? -2.851 -3.427 4.222 1.00 96.69 84 MET A O 1
ATOM 626 N N . ASP A 1 85 ? -1.317 -2.266 5.359 1.00 95.69 85 ASP A N 1
ATOM 627 C CA . ASP A 1 85 ? -0.243 -2.395 4.365 1.00 95.69 85 ASP A CA 1
ATOM 628 C C . ASP A 1 85 ? 0.653 -3.589 4.721 1.00 95.69 85 ASP A C 1
ATOM 630 O O . ASP A 1 85 ? 0.810 -3.895 5.903 1.00 95.69 85 ASP A O 1
ATOM 634 N N . CYS A 1 86 ? 1.227 -4.277 3.732 1.00 93.56 86 CYS A N 1
ATOM 635 C CA . CYS A 1 86 ? 2.049 -5.474 3.943 1.00 93.56 86 CYS A CA 1
ATOM 636 C C . CYS A 1 86 ? 3.104 -5.712 2.843 1.00 93.56 86 CYS A C 1
ATOM 638 O O . CYS A 1 86 ? 2.911 -5.304 1.668 1.00 93.56 86 CYS A O 1
#

Radius of gyration: 15.33 Å; chains: 1; bounding box: 39×34×35 Å

Sequence (86 aa):
MHLIKRIIPPKTFCGVPYAEDLSTLDAEVAIIGASHGTPYTPGKASHSANSPGAVRAALSWYSANREQFDFDAMTEILGGASVMDC

Foldseek 3Di:
DDPPPDDDAPAFALNAAEDPDPVPDDWPEEAEDDLADDDPDPPDGHPCSCVVNVNRVVNPVSVVPQQDADPVVRGGPVNPTGYYYD